Protein AF-A0A0F3PER5-F1 (afdb_monomer_lite)

Foldseek 3Di:
DLPDWDDDPVLVVVLVVLQVVLLVVQFDDKDKDWDWDWDWDDDPVDIWIKTKIKIKIQGQWDDPVRVVVVVVCLVPLVNQVVDVVCVVSVVNVSSVSLVVQVKDWDWDTDGNGMIMIMIIGTIDTD

InterPro domains:
  IPR003594 Histidine kinase/HSP90-like ATPase domain [PF02518] (7-124)
  IPR003594 Histidine kinase/HSP90-like ATPase domain [SM00387] (7-125)
  IPR005467 Histidine kinase domain [PS50109] (1-125)
  IPR036890 Histidine kinase/HSP90-like ATPase superfamily [G3DSA:3.30.565.10] (2-125)
  IPR036890 Histidine kinase/HSP90-like ATPase superfamily [SSF55874] (4-123)

Radius of gyration: 15.11 Å; chains: 1; bounding box: 32×36×45 Å

Secondary structure (DSSP, 8-state):
----EES-HHHHHHHHHHHHHHHHHH-SS--EEEEEEEEEEE-SS-EEEEEEEEEEE-SS---HHHHHHHHHHHH-GGGGTT-HHHHHH-HHHHHHHHHHTT-EEEEEEETTTEEEEEEEEEEEE-

Structure (mmCIF, N/CA/C/O backbone):
data_AF-A0A0F3PER5-F1
#
_entry.id   AF-A0A0F3PER5-F1
#
loop_
_atom_site.group_PDB
_atom_site.id
_atom_site.type_symbol
_atom_site.label_atom_id
_atom_site.label_alt_id
_atom_site.label_comp_id
_atom_site.label_asym_id
_atom_site.label_entity_id
_atom_site.label_seq_id
_atom_site.pdbx_PDB_ins_code
_atom_site.Cartn_x
_atom_site.Cartn_y
_atom_site.Cartn_z
_atom_site.occupancy
_atom_site.B_iso_or_equiv
_atom_site.auth_seq_id
_atom_site.auth_comp_id
_atom_site.auth_asym_id
_atom_site.auth_atom_id
_atom_site.pdbx_PDB_model_num
ATOM 1 N N . MET A 1 1 ? -13.785 -17.102 16.074 1.00 49.72 1 MET A N 1
ATOM 2 C CA . MET A 1 1 ? -13.119 -16.379 14.976 1.00 49.72 1 MET A CA 1
ATOM 3 C C . MET A 1 1 ? -14.005 -15.184 14.677 1.00 49.72 1 MET A C 1
ATOM 5 O O . MET A 1 1 ? -15.207 -15.381 14.541 1.00 49.72 1 MET A O 1
ATOM 9 N N . LYS A 1 2 ? -13.485 -13.957 14.780 1.00 57.38 2 LYS A N 1
ATOM 10 C CA . LYS A 1 2 ? -14.245 -12.764 14.389 1.00 57.38 2 LYS A CA 1
ATOM 11 C C . LYS A 1 2 ? -13.928 -12.526 12.918 1.00 57.38 2 LYS A C 1
ATOM 13 O O . LYS A 1 2 ? -12.957 -11.849 12.609 1.00 57.38 2 LYS A O 1
ATOM 18 N N . ASP A 1 3 ? -14.711 -13.145 12.041 1.00 70.19 3 ASP A N 1
ATOM 19 C CA . ASP A 1 3 ? -14.487 -13.098 10.586 1.00 70.19 3 ASP A CA 1
ATOM 20 C C . ASP A 1 3 ? -15.227 -11.921 9.931 1.00 70.19 3 ASP A C 1
ATOM 22 O O . ASP A 1 3 ? -15.264 -11.790 8.711 1.00 70.19 3 ASP A O 1
ATOM 26 N N . ILE A 1 4 ? -15.843 -11.066 10.754 1.00 79.19 4 ILE A N 1
ATOM 27 C CA . ILE A 1 4 ? -16.660 -9.935 10.327 1.00 79.19 4 ILE A CA 1
ATOM 28 C C . ILE A 1 4 ? -16.059 -8.655 10.894 1.00 79.19 4 ILE A C 1
ATOM 30 O O . ILE A 1 4 ? -15.865 -8.498 12.104 1.00 79.19 4 ILE A O 1
ATOM 34 N N . VAL A 1 5 ? -15.792 -7.732 9.982 1.00 83.31 5 VAL A N 1
ATOM 35 C CA . VAL A 1 5 ? -15.259 -6.406 10.258 1.00 83.31 5 VAL A CA 1
ATOM 36 C C . VAL A 1 5 ? -16.363 -5.388 9.979 1.00 83.31 5 VAL A C 1
ATOM 38 O O . VAL A 1 5 ? -17.042 -5.480 8.959 1.00 83.31 5 VAL A O 1
ATOM 41 N N . ILE A 1 6 ? -16.554 -4.423 10.875 1.00 82.19 6 ILE A N 1
ATOM 42 C CA . ILE A 1 6 ? -17.488 -3.310 10.688 1.00 82.19 6 ILE A CA 1
ATOM 43 C C . ILE A 1 6 ? -16.708 -2.140 10.081 1.00 82.19 6 ILE A C 1
ATOM 45 O O . ILE A 1 6 ? -15.750 -1.639 10.677 1.00 82.19 6 ILE A O 1
ATOM 49 N N . GLY A 1 7 ? -17.127 -1.702 8.895 1.00 83.12 7 GLY A N 1
ATOM 50 C CA . GLY A 1 7 ? -16.529 -0.595 8.152 1.00 83.12 7 GLY A CA 1
ATOM 51 C C . GLY A 1 7 ? -17.346 -0.250 6.905 1.00 83.12 7 GLY A C 1
ATOM 52 O O . GLY A 1 7 ? -18.373 -0.871 6.637 1.00 83.12 7 GLY A O 1
ATOM 53 N N . ASN A 1 8 ? -16.894 0.741 6.132 1.00 89.25 8 ASN A N 1
ATOM 54 C CA . ASN A 1 8 ? -17.519 1.087 4.854 1.00 89.25 8 ASN A CA 1
ATOM 55 C C . ASN A 1 8 ? -17.061 0.096 3.767 1.00 89.25 8 ASN A C 1
ATOM 57 O O . ASN A 1 8 ? -15.958 0.221 3.230 1.00 89.25 8 ASN A O 1
ATOM 61 N N . SER A 1 9 ? -17.900 -0.898 3.467 1.00 91.06 9 SER A N 1
ATOM 62 C CA . SER A 1 9 ? -17.601 -1.966 2.503 1.00 91.06 9 SER A CA 1
ATOM 63 C C . SER A 1 9 ? -17.281 -1.445 1.105 1.00 91.06 9 SER A C 1
ATOM 65 O O . SER A 1 9 ? -16.364 -1.960 0.467 1.00 91.06 9 SER A O 1
ATOM 67 N N . ASP A 1 10 ? -17.985 -0.408 0.651 1.00 93.81 10 ASP A N 1
ATOM 68 C CA . ASP A 1 10 ? -17.841 0.129 -0.703 1.00 93.81 10 ASP A CA 1
ATOM 69 C C . ASP A 1 10 ? -16.468 0.784 -0.878 1.00 93.81 10 ASP A C 1
ATOM 71 O O . ASP A 1 10 ? -15.790 0.570 -1.884 1.00 93.81 10 ASP A O 1
ATOM 75 N N . HIS A 1 11 ? -15.998 1.510 0.142 1.00 94.50 11 HIS A N 1
ATOM 76 C CA . HIS A 1 11 ? -14.646 2.070 0.149 1.00 94.50 11 HIS A CA 1
ATOM 77 C C . HIS A 1 11 ? -13.576 0.971 0.164 1.00 94.50 11 HIS A C 1
ATOM 79 O O . HIS A 1 11 ? -12.623 1.041 -0.612 1.00 94.50 11 HIS A O 1
ATOM 85 N N . LEU A 1 12 ? -13.730 -0.061 1.002 1.00 93.81 12 LEU A N 1
ATOM 86 C CA . LEU A 1 12 ? -12.777 -1.179 1.073 1.00 93.81 12 LEU A CA 1
ATOM 87 C C . LEU A 1 12 ? -12.690 -1.936 -0.260 1.00 93.81 12 LEU A C 1
ATOM 89 O O . LEU A 1 12 ? -11.594 -2.242 -0.736 1.00 93.81 12 LEU A O 1
ATOM 93 N N . GLN A 1 13 ? -13.838 -2.195 -0.889 1.00 94.31 13 GLN A N 1
ATOM 94 C CA . GLN A 1 13 ? -13.912 -2.840 -2.195 1.00 94.31 13 GLN A CA 1
ATOM 95 C C . GLN A 1 13 ? -13.271 -1.974 -3.284 1.00 94.31 13 GLN A C 1
ATOM 97 O O . GLN A 1 13 ? -12.516 -2.493 -4.112 1.00 94.31 13 GLN A O 1
ATOM 102 N N . ALA A 1 14 ? -13.538 -0.667 -3.281 1.00 95.00 14 ALA A N 1
ATOM 103 C CA . ALA A 1 14 ? -12.948 0.267 -4.232 1.00 95.00 14 ALA A CA 1
ATOM 104 C C . ALA A 1 14 ? -11.419 0.329 -4.091 1.00 95.00 14 ALA A C 1
ATOM 106 O O . ALA A 1 14 ? -10.722 0.252 -5.102 1.00 95.00 14 ALA A O 1
ATOM 107 N N . ILE A 1 15 ? -10.897 0.385 -2.860 1.00 94.88 15 ILE A N 1
ATOM 108 C CA . ILE A 1 15 ? -9.453 0.353 -2.578 1.00 94.88 15 ILE A CA 1
ATOM 109 C C . ILE A 1 15 ? -8.816 -0.896 -3.195 1.00 94.88 15 ILE A C 1
ATOM 111 O O . ILE A 1 15 ? -7.911 -0.777 -4.022 1.00 94.88 15 ILE A O 1
ATOM 115 N N . LEU A 1 16 ? -9.315 -2.090 -2.859 1.00 93.81 16 LEU A N 1
ATOM 116 C CA . LEU A 1 16 ? -8.769 -3.345 -3.388 1.00 93.81 16 LEU A CA 1
ATOM 117 C C . LEU A 1 16 ? -8.858 -3.411 -4.916 1.00 93.81 16 LEU A C 1
ATOM 119 O O . LEU A 1 16 ? -7.880 -3.757 -5.575 1.00 93.81 16 LEU A O 1
ATOM 123 N N . SER A 1 17 ? -10.002 -3.037 -5.489 1.00 93.62 17 SER A N 1
ATOM 124 C CA . SER A 1 17 ? -10.225 -3.105 -6.939 1.00 93.62 17 SER A CA 1
ATOM 125 C C . SER A 1 17 ? -9.276 -2.189 -7.713 1.00 93.62 17 SER A C 1
ATOM 127 O O . SER A 1 17 ? -8.747 -2.583 -8.752 1.00 93.62 17 SER A O 1
ATOM 129 N N . GLN A 1 18 ? -9.021 -0.979 -7.206 1.00 93.50 18 GLN A N 1
ATOM 130 C CA . GLN A 1 18 ? -8.092 -0.042 -7.839 1.00 93.50 18 GLN A CA 1
ATOM 131 C C . GLN A 1 18 ? -6.644 -0.521 -7.756 1.00 93.50 18 GLN A C 1
ATOM 133 O O . GLN A 1 18 ? -5.931 -0.454 -8.757 1.00 93.50 18 GLN A O 1
ATOM 138 N N . LEU A 1 19 ? -6.223 -1.043 -6.599 1.00 92.88 19 LEU A N 1
ATOM 139 C CA . LEU A 1 19 ? -4.863 -1.548 -6.406 1.00 92.88 19 LEU A CA 1
ATOM 140 C C . LEU A 1 19 ? -4.591 -2.804 -7.239 1.00 92.88 19 LEU A C 1
ATOM 142 O O . LEU A 1 19 ? -3.554 -2.901 -7.882 1.00 92.88 19 LEU A O 1
ATOM 146 N N . ILE A 1 20 ? -5.534 -3.742 -7.307 1.00 91.38 20 ILE A N 1
ATOM 147 C CA . ILE A 1 20 ? -5.401 -4.922 -8.174 1.00 91.38 20 ILE A CA 1
ATOM 148 C C . ILE A 1 20 ? -5.405 -4.497 -9.646 1.00 91.38 20 ILE A C 1
ATOM 150 O O . ILE A 1 20 ? -4.583 -4.953 -10.441 1.00 91.38 20 ILE A O 1
ATOM 154 N N . GLY A 1 21 ? -6.310 -3.587 -10.012 1.00 90.50 21 GLY A N 1
ATOM 155 C CA . GLY A 1 21 ? -6.400 -3.070 -11.370 1.00 90.50 21 GLY A CA 1
ATOM 156 C C . GLY A 1 21 ? -5.122 -2.358 -11.817 1.00 90.50 21 GLY A C 1
ATOM 157 O O . GLY A 1 21 ? -4.741 -2.497 -12.977 1.00 90.50 21 GLY A O 1
ATOM 158 N N . SER A 1 22 ? -4.453 -1.612 -10.933 1.00 89.12 22 SER A N 1
ATOM 159 C CA . SER A 1 22 ? -3.203 -0.924 -11.269 1.00 89.12 22 SER A CA 1
ATOM 160 C C . SER A 1 22 ? -2.088 -1.923 -11.576 1.00 89.12 22 SER A C 1
ATOM 162 O O . SER A 1 22 ? -1.437 -1.795 -12.611 1.00 89.12 22 SER A O 1
ATOM 164 N N . VAL A 1 23 ? -1.948 -2.976 -10.767 1.00 90.00 23 VAL A N 1
ATOM 165 C CA . VAL A 1 23 ? -0.971 -4.047 -11.003 1.00 90.00 23 VAL A CA 1
ATOM 166 C C . VAL A 1 23 ? -1.192 -4.707 -12.365 1.00 90.00 23 VAL A C 1
ATOM 168 O O . VAL A 1 23 ? -0.233 -4.894 -13.109 1.00 90.00 23 VAL A O 1
ATOM 171 N N . ILE A 1 24 ? -2.444 -5.001 -12.731 1.00 88.62 24 ILE A N 1
ATOM 172 C CA . ILE A 1 24 ? -2.785 -5.603 -14.032 1.00 88.62 24 ILE A CA 1
ATOM 173 C C . ILE A 1 24 ? -2.485 -4.647 -15.197 1.00 88.62 24 ILE A C 1
ATOM 175 O O . ILE A 1 24 ? -2.035 -5.085 -16.251 1.00 88.62 24 ILE A O 1
ATOM 179 N N . ARG A 1 25 ? -2.736 -3.340 -15.038 1.00 88.50 25 ARG A N 1
ATOM 180 C CA . ARG A 1 25 ? -2.523 -2.352 -16.111 1.00 88.50 25 ARG A CA 1
ATOM 181 C C . ARG A 1 25 ? -1.049 -2.085 -16.395 1.00 88.50 25 ARG A C 1
ATOM 183 O O . ARG A 1 25 ? -0.693 -1.892 -17.553 1.00 88.50 25 ARG A O 1
ATOM 190 N N . PHE A 1 26 ? -0.215 -2.029 -15.360 1.00 86.12 26 PHE A N 1
ATOM 191 C CA . PHE A 1 26 ? 1.192 -1.649 -15.511 1.00 86.12 26 PHE A CA 1
ATOM 192 C C . PHE A 1 26 ? 2.130 -2.834 -15.741 1.00 86.12 26 PHE A C 1
ATOM 194 O O . PHE A 1 26 ? 3.275 -2.621 -16.134 1.00 86.12 26 PHE A O 1
ATOM 201 N N . ASN A 1 27 ? 1.657 -4.070 -15.551 1.00 87.25 27 ASN A N 1
ATOM 202 C CA . ASN A 1 27 ? 2.485 -5.262 -15.677 1.00 87.25 27 ASN A CA 1
ATOM 203 C C . ASN A 1 27 ? 1.911 -6.262 -16.685 1.00 87.25 27 ASN A C 1
ATOM 205 O O . ASN A 1 27 ? 0.763 -6.679 -16.585 1.00 87.25 27 ASN A O 1
ATOM 209 N N . HIS A 1 28 ? 2.745 -6.718 -17.624 1.00 80.25 28 HIS A N 1
ATOM 210 C CA . HIS A 1 28 ? 2.358 -7.730 -18.617 1.00 80.25 28 HIS A CA 1
ATOM 211 C C . HIS A 1 28 ? 2.538 -9.176 -18.129 1.00 80.25 28 HIS A C 1
ATOM 213 O O . HIS A 1 28 ? 1.795 -10.070 -18.526 1.00 80.25 28 HIS A O 1
ATOM 219 N N . SER A 1 29 ? 3.548 -9.439 -17.299 1.00 84.81 29 SER A N 1
ATOM 220 C CA . SER A 1 29 ? 3.826 -10.760 -16.723 1.00 84.81 29 SER A CA 1
ATOM 221 C C . SER A 1 29 ? 4.570 -10.570 -15.409 1.00 84.81 29 SER A C 1
ATOM 223 O O . SER A 1 29 ? 5.748 -10.228 -15.403 1.00 84.81 29 SER A O 1
ATOM 225 N N . CYS A 1 30 ? 3.867 -10.740 -14.295 1.00 90.81 30 CYS A N 1
ATOM 226 C CA . CYS A 1 30 ? 4.436 -10.634 -12.957 1.00 90.81 30 CYS A CA 1
ATOM 227 C C . CYS A 1 30 ? 3.709 -11.582 -12.003 1.00 90.81 30 CYS A C 1
ATOM 229 O O . CYS A 1 30 ? 2.598 -12.039 -12.286 1.00 90.81 30 CYS A O 1
ATOM 231 N N . GLN A 1 31 ? 4.336 -11.871 -10.867 1.00 93.31 31 GLN A N 1
ATOM 232 C CA . GLN A 1 31 ? 3.646 -12.475 -9.741 1.00 93.31 31 GLN A CA 1
ATOM 233 C C . GLN A 1 31 ? 2.998 -11.367 -8.917 1.00 93.31 31 GLN A C 1
ATOM 235 O O . GLN A 1 31 ? 3.634 -10.349 -8.651 1.00 93.31 31 GLN A O 1
ATOM 240 N N . VAL A 1 32 ? 1.757 -11.593 -8.488 1.00 93.69 32 VAL A N 1
ATOM 241 C CA . VAL A 1 32 ? 1.031 -10.698 -7.585 1.00 93.69 32 VAL A CA 1
ATOM 242 C C . VAL A 1 32 ? 0.654 -11.472 -6.333 1.00 93.69 32 VAL A C 1
ATOM 244 O O . VAL A 1 32 ? 0.085 -12.561 -6.416 1.00 93.69 32 VAL A O 1
ATOM 247 N N . ILE A 1 33 ? 0.972 -10.913 -5.172 1.00 95.69 33 ILE A N 1
ATOM 248 C CA . ILE A 1 33 ? 0.618 -11.447 -3.861 1.00 95.69 33 ILE A CA 1
ATOM 249 C C . ILE A 1 33 ? -0.247 -10.406 -3.165 1.00 95.69 33 ILE A C 1
ATOM 251 O O . ILE A 1 33 ? 0.181 -9.272 -2.949 1.00 95.69 33 ILE A O 1
ATOM 255 N N . ILE A 1 34 ? -1.464 -10.805 -2.811 1.00 95.31 34 ILE A N 1
ATOM 256 C CA . ILE A 1 34 ? -2.392 -9.984 -2.039 1.00 95.31 34 ILE A CA 1
ATOM 257 C C . ILE A 1 34 ? -2.514 -10.626 -0.668 1.00 95.31 34 ILE A C 1
ATOM 259 O O . ILE A 1 34 ? -2.948 -11.773 -0.550 1.00 95.31 34 ILE A O 1
ATOM 263 N N . THR A 1 35 ? -2.148 -9.877 0.36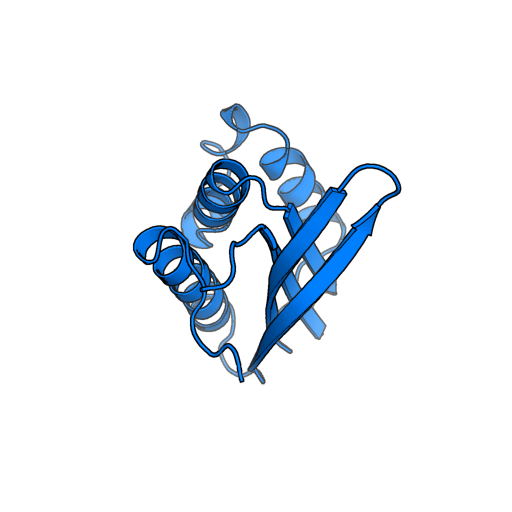2 1.00 96.25 35 THR A N 1
ATOM 264 C CA . THR A 1 35 ? -2.244 -10.325 1.745 1.00 96.25 35 THR A CA 1
ATOM 265 C C . THR A 1 35 ? -3.197 -9.427 2.511 1.00 96.25 35 THR A C 1
ATOM 267 O O . THR A 1 35 ? -3.121 -8.201 2.424 1.00 96.25 35 THR A O 1
ATOM 270 N N . VAL A 1 36 ? -4.093 -10.053 3.273 1.00 94.25 36 VAL A N 1
ATOM 271 C CA . VAL A 1 36 ? -4.999 -9.367 4.192 1.00 94.25 36 VAL A CA 1
ATOM 272 C C . VAL A 1 36 ? -4.635 -9.783 5.608 1.00 94.25 36 VAL A C 1
ATOM 274 O O . VAL A 1 36 ? -4.645 -10.971 5.931 1.00 94.25 36 VAL A O 1
ATOM 277 N N . HIS A 1 37 ? -4.309 -8.809 6.448 1.00 93.56 37 HIS A N 1
ATOM 278 C CA . HIS A 1 37 ? -4.028 -9.033 7.860 1.00 93.56 37 HIS A CA 1
ATOM 279 C C . HIS A 1 37 ? -5.001 -8.245 8.724 1.00 93.56 37 HIS A C 1
ATOM 281 O O . HIS A 1 37 ? -5.372 -7.124 8.393 1.00 93.56 37 HIS A O 1
ATOM 287 N N . LEU A 1 38 ? -5.380 -8.828 9.856 1.00 92.19 38 LEU A N 1
ATOM 288 C CA . LEU A 1 38 ? -6.119 -8.146 10.906 1.00 92.19 38 LEU A CA 1
ATOM 289 C C . LEU A 1 38 ? -5.301 -8.243 12.190 1.00 92.19 38 LEU A C 1
ATOM 291 O O . LEU A 1 38 ? -5.050 -9.344 12.681 1.00 92.19 38 LEU A O 1
ATOM 295 N N . PHE A 1 39 ? -4.874 -7.104 12.720 1.00 91.25 39 PHE A N 1
ATOM 296 C CA . PHE A 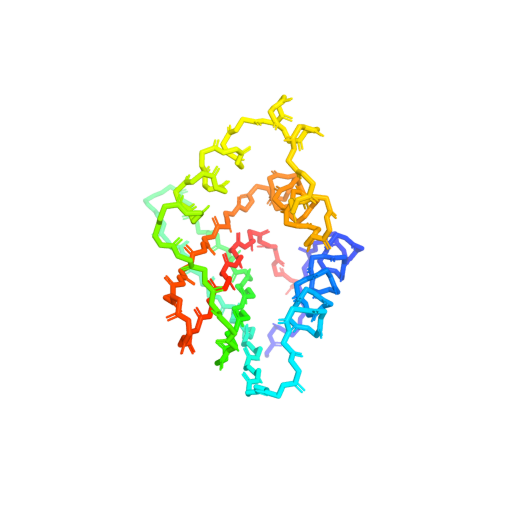1 39 ? -4.095 -7.044 13.956 1.00 91.25 39 PHE A CA 1
ATOM 297 C C . PHE A 1 39 ? -4.540 -5.880 14.834 1.00 91.25 39 PHE A C 1
ATOM 299 O O . PHE A 1 39 ? -5.064 -4.881 14.352 1.00 91.25 39 PHE A O 1
ATOM 306 N N . THR A 1 40 ? -4.337 -6.006 16.143 1.00 89.69 40 THR A N 1
ATOM 307 C CA . THR A 1 40 ? -4.643 -4.939 17.101 1.00 89.69 40 THR A CA 1
ATOM 308 C C . THR A 1 40 ? -3.374 -4.166 17.426 1.00 89.69 40 THR A C 1
ATOM 310 O O . THR A 1 40 ? -2.411 -4.740 17.938 1.00 89.69 40 THR A O 1
ATOM 313 N N . VAL A 1 41 ? -3.387 -2.858 17.191 1.00 85.75 41 VAL A N 1
ATOM 314 C CA . VAL A 1 41 ? -2.344 -1.941 17.653 1.00 85.75 41 VAL A CA 1
ATOM 315 C C . VAL A 1 41 ? -2.779 -1.380 19.000 1.00 85.75 41 VAL A C 1
ATOM 317 O O . VAL A 1 41 ? -3.862 -0.808 19.130 1.00 85.75 41 VAL A O 1
ATOM 320 N N . LYS A 1 42 ? -1.949 -1.576 20.026 1.00 82.31 42 LYS A N 1
ATOM 321 C CA . LYS A 1 42 ? -2.191 -1.051 21.372 1.00 82.31 42 LYS A CA 1
ATOM 322 C C . LYS A 1 42 ? -1.280 0.139 21.623 1.00 82.31 42 LYS A C 1
ATOM 324 O O . LYS A 1 42 ? -0.067 -0.030 21.676 1.00 82.31 42 LYS A O 1
ATOM 329 N N . ASN A 1 43 ? -1.877 1.298 21.862 1.00 74.06 43 ASN A N 1
ATOM 330 C CA . ASN A 1 43 ? -1.191 2.468 22.399 1.00 74.06 43 ASN A CA 1
ATOM 331 C C . ASN A 1 43 ? -1.637 2.703 23.849 1.00 74.06 43 ASN A C 1
ATOM 333 O O . ASN A 1 43 ? -2.639 2.148 24.298 1.00 74.06 43 ASN A O 1
ATOM 337 N N . TYR A 1 44 ? -0.921 3.561 24.583 1.00 66.06 44 TYR A N 1
ATOM 338 C CA . TYR A 1 44 ? -1.208 3.862 25.997 1.00 66.06 44 TYR A CA 1
ATOM 339 C C . TYR A 1 44 ? -2.645 4.353 26.267 1.00 66.06 44 TYR A C 1
ATOM 341 O O . TYR A 1 44 ? -3.110 4.276 27.399 1.00 66.06 44 TYR A O 1
ATOM 349 N N . ILE A 1 45 ? -3.339 4.855 25.239 1.00 65.62 45 ILE A N 1
ATOM 350 C CA . ILE A 1 45 ? -4.648 5.519 25.344 1.00 65.62 45 ILE A CA 1
ATOM 351 C C . ILE A 1 45 ? -5.773 4.693 24.690 1.00 65.62 45 ILE A C 1
ATOM 353 O O . ILE A 1 45 ? -6.923 4.780 25.117 1.00 65.62 45 ILE A O 1
ATOM 357 N N . LYS A 1 46 ? -5.477 3.885 23.661 1.00 69.56 46 LYS A N 1
ATOM 358 C CA . LYS A 1 46 ? -6.492 3.169 22.870 1.00 69.56 46 LYS A CA 1
ATOM 359 C C . LYS A 1 46 ? -5.925 1.900 22.230 1.00 69.56 46 LYS A C 1
ATOM 361 O O . LYS A 1 46 ? -4.730 1.808 21.958 1.00 69.56 46 LYS A O 1
ATOM 366 N N . SER A 1 47 ? -6.802 0.926 21.994 1.00 76.25 47 SER A N 1
ATOM 367 C CA . SER A 1 47 ? -6.536 -0.226 21.128 1.00 76.25 47 SER A CA 1
ATOM 368 C C . SER A 1 47 ? -7.353 -0.087 19.850 1.00 76.25 47 SER A C 1
ATOM 370 O O . SER A 1 47 ? -8.579 -0.016 19.927 1.00 76.25 47 SER A O 1
ATOM 372 N N . ASP A 1 48 ? -6.683 -0.069 18.704 1.00 84.75 48 ASP A N 1
ATOM 373 C CA . ASP A 1 48 ? -7.321 -0.017 17.390 1.00 84.75 48 ASP A CA 1
ATOM 374 C C . ASP A 1 48 ? -7.073 -1.329 16.648 1.00 84.75 48 ASP A C 1
ATOM 376 O O . ASP A 1 48 ? -5.963 -1.864 16.655 1.00 84.75 48 ASP A O 1
ATOM 380 N N . ASN A 1 49 ? -8.117 -1.875 16.024 1.00 91.12 49 ASN A N 1
ATOM 381 C CA . ASN A 1 49 ? -7.959 -3.002 15.112 1.00 91.12 49 ASN A CA 1
ATOM 382 C C . ASN A 1 49 ? -7.665 -2.446 13.725 1.00 91.12 49 ASN A C 1
ATOM 384 O O . ASN A 1 49 ? -8.377 -1.566 13.250 1.00 91.12 49 ASN A O 1
ATOM 388 N N . ILE A 1 50 ? -6.621 -2.958 13.092 1.00 93.50 50 ILE A N 1
ATOM 389 C CA . ILE A 1 50 ? -6.146 -2.523 11.788 1.00 93.50 50 ILE A CA 1
ATOM 390 C C . ILE A 1 50 ? -6.362 -3.661 10.803 1.00 93.50 50 ILE A C 1
ATOM 392 O O . ILE A 1 50 ? -5.814 -4.754 10.972 1.00 93.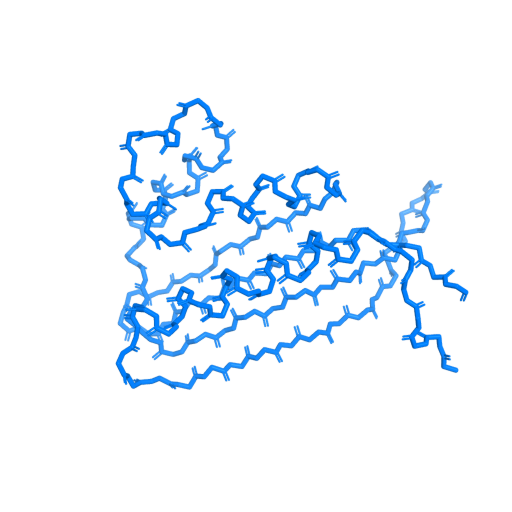50 50 ILE A O 1
ATOM 396 N N . LEU A 1 51 ? -7.157 -3.387 9.774 1.00 94.25 51 LEU A N 1
ATOM 397 C CA . LEU A 1 51 ? -7.247 -4.203 8.577 1.00 94.25 51 LEU A CA 1
ATOM 398 C C . LEU A 1 51 ? -6.177 -3.715 7.601 1.00 94.25 51 LEU A C 1
ATOM 400 O O . LEU A 1 51 ? -6.247 -2.592 7.104 1.00 94.25 51 LEU A O 1
ATOM 404 N N . GLN A 1 52 ? -5.177 -4.549 7.349 1.00 96.19 52 GLN A N 1
ATOM 405 C CA . GLN A 1 52 ? -4.115 -4.257 6.403 1.00 96.19 52 GLN A CA 1
ATOM 406 C C . GLN A 1 52 ? -4.363 -4.983 5.088 1.00 96.19 52 GLN A C 1
ATOM 408 O O . GLN A 1 52 ? -4.467 -6.210 5.060 1.00 96.19 52 GLN A O 1
ATOM 413 N N . PHE A 1 53 ? -4.368 -4.225 3.997 1.00 96.94 53 PHE A N 1
ATOM 414 C CA . PHE A 1 53 ? -4.213 -4.754 2.649 1.00 96.94 53 PHE A CA 1
ATOM 415 C C . PHE A 1 53 ? -2.780 -4.529 2.194 1.00 96.94 53 PHE A C 1
ATOM 417 O O . PHE A 1 53 ? -2.296 -3.400 2.198 1.00 96.94 53 PHE A O 1
ATOM 424 N N . ARG A 1 54 ? -2.102 -5.598 1.785 1.00 97.44 54 ARG A N 1
ATOM 425 C CA . ARG A 1 54 ? -0.760 -5.535 1.210 1.00 97.44 54 ARG A CA 1
ATOM 426 C C . ARG A 1 54 ? -0.779 -6.169 -0.171 1.00 97.44 54 ARG A C 1
ATOM 428 O O . ARG A 1 54 ? -1.010 -7.368 -0.290 1.00 97.44 54 ARG A O 1
ATOM 435 N N . ILE A 1 55 ? -0.549 -5.362 -1.201 1.00 96.38 55 ILE A N 1
ATOM 436 C CA . ILE A 1 55 ? -0.488 -5.798 -2.596 1.00 96.38 55 ILE A CA 1
ATOM 437 C C . ILE A 1 55 ? 0.970 -5.687 -3.025 1.00 96.38 55 ILE A C 1
ATOM 439 O O . ILE A 1 55 ? 1.521 -4.590 -3.046 1.00 96.38 55 ILE A O 1
ATOM 443 N N . HIS A 1 56 ? 1.594 -6.819 -3.326 1.00 96.75 56 HIS A N 1
ATOM 444 C CA . HIS A 1 56 ? 2.975 -6.899 -3.782 1.00 96.75 56 HIS A CA 1
ATOM 445 C C . HIS A 1 56 ? 3.025 -7.492 -5.187 1.00 96.75 56 HIS A C 1
ATOM 447 O O . HIS A 1 56 ? 2.490 -8.579 -5.402 1.00 96.75 56 HIS A O 1
ATOM 453 N N . ASP A 1 57 ? 3.688 -6.816 -6.119 1.00 96.06 57 ASP A N 1
ATOM 454 C CA . ASP A 1 57 ? 3.952 -7.323 -7.463 1.00 96.06 57 ASP A CA 1
ATOM 455 C C . ASP A 1 57 ? 5.444 -7.337 -7.798 1.00 96.06 57 ASP A C 1
ATOM 457 O O . ASP A 1 57 ? 6.202 -6.486 -7.336 1.00 96.06 57 ASP A O 1
ATOM 461 N N . THR A 1 58 ? 5.857 -8.292 -8.634 1.00 96.38 58 THR A N 1
ATOM 462 C CA . THR A 1 58 ? 7.230 -8.406 -9.168 1.00 96.38 58 THR A CA 1
ATOM 463 C C . THR A 1 58 ? 7.361 -7.758 -10.552 1.00 96.38 58 THR A C 1
ATOM 465 O O . THR A 1 58 ? 7.965 -8.325 -11.466 1.00 96.38 58 THR A O 1
ATOM 468 N N . GLY A 1 59 ? 6.642 -6.659 -10.760 1.00 93.25 59 GLY A N 1
ATOM 469 C CA . GLY A 1 59 ? 6.471 -6.010 -12.047 1.00 93.25 59 GLY A CA 1
ATOM 470 C C . GLY A 1 59 ? 7.557 -5.001 -12.409 1.00 93.25 59 GLY A C 1
ATOM 471 O O . GLY A 1 59 ? 8.693 -5.064 -11.942 1.00 93.25 59 GLY A O 1
ATOM 472 N N . SER A 1 60 ? 7.194 -4.018 -13.237 1.00 92.19 60 SER A N 1
ATOM 473 C CA . SER A 1 60 ? 8.115 -2.987 -13.740 1.00 92.19 60 SER A CA 1
ATOM 474 C C . SER A 1 60 ? 8.682 -2.076 -12.650 1.00 92.19 60 SER A C 1
ATOM 476 O O . SER A 1 60 ? 9.640 -1.342 -12.891 1.00 92.19 60 SER A O 1
ATOM 478 N N . GLY A 1 61 ? 8.064 -2.053 -11.469 1.00 93.00 61 GLY A N 1
ATOM 479 C CA . GLY A 1 61 ? 8.439 -1.156 -10.385 1.00 93.00 61 GLY A CA 1
ATOM 480 C C . GLY A 1 61 ? 8.371 0.332 -10.752 1.00 93.00 61 GLY A C 1
ATOM 481 O O . GLY A 1 61 ? 7.864 0.746 -11.801 1.00 93.00 61 GLY A O 1
ATOM 482 N N . ILE A 1 62 ? 8.903 1.162 -9.859 1.00 93.31 62 ILE A N 1
ATOM 483 C CA . ILE A 1 62 ? 8.911 2.621 -9.937 1.00 93.31 62 ILE A CA 1
ATOM 484 C C . ILE A 1 62 ? 10.324 3.102 -9.588 1.00 93.31 62 ILE A C 1
ATOM 486 O O . ILE A 1 62 ? 10.916 2.686 -8.592 1.00 93.31 62 ILE A O 1
ATOM 490 N N . SER A 1 63 ? 10.892 3.996 -10.403 1.00 95.62 63 SER A N 1
ATOM 491 C CA . SER A 1 63 ? 12.189 4.605 -10.084 1.00 95.62 63 SER A CA 1
ATOM 492 C C . SER A 1 63 ? 12.105 5.453 -8.815 1.00 95.62 63 SER A C 1
ATOM 494 O O . SER A 1 63 ? 11.073 6.056 -8.530 1.00 95.62 63 SER A O 1
ATOM 496 N N . LYS A 1 64 ? 13.212 5.556 -8.073 1.00 96.00 64 LYS A N 1
ATOM 497 C CA . LYS A 1 64 ? 13.276 6.330 -6.822 1.00 96.00 64 LYS A CA 1
ATOM 498 C C . LYS A 1 64 ? 12.797 7.778 -6.987 1.00 96.00 64 LYS A C 1
ATOM 500 O O . LYS A 1 64 ? 12.047 8.271 -6.152 1.00 96.00 64 LYS A O 1
ATOM 505 N N . GLU A 1 65 ? 13.197 8.434 -8.074 1.00 94.25 65 GLU A N 1
ATOM 506 C CA . GLU A 1 65 ? 12.766 9.795 -8.416 1.00 94.25 65 GLU A CA 1
ATOM 507 C C . GLU A 1 65 ? 11.245 9.872 -8.619 1.00 94.25 65 GLU A C 1
ATOM 509 O O . GLU A 1 65 ? 10.560 10.684 -7.999 1.00 94.25 65 GLU A O 1
ATOM 514 N N . LYS A 1 66 ? 10.698 8.966 -9.437 1.00 91.56 66 LYS A N 1
ATOM 515 C CA . LYS A 1 66 ? 9.267 8.907 -9.738 1.00 91.56 66 LYS A CA 1
ATOM 516 C C . LYS A 1 66 ? 8.443 8.572 -8.493 1.00 91.56 66 LYS A C 1
ATOM 518 O O . LYS A 1 66 ? 7.403 9.185 -8.275 1.00 91.56 66 LYS A O 1
ATOM 523 N N . LEU A 1 67 ? 8.928 7.659 -7.652 1.00 93.50 67 LEU A N 1
ATOM 524 C CA . LEU A 1 67 ? 8.304 7.310 -6.378 1.00 93.50 67 LEU A CA 1
ATOM 525 C C . LEU A 1 67 ? 8.298 8.502 -5.412 1.00 93.50 67 LEU A C 1
ATOM 527 O O . LEU A 1 67 ? 7.277 8.755 -4.778 1.00 93.50 67 LEU A O 1
ATOM 531 N N . GLY A 1 68 ? 9.396 9.259 -5.329 1.00 92.44 68 GLY A N 1
ATOM 532 C CA . GLY A 1 68 ? 9.466 10.488 -4.534 1.00 92.44 68 GLY A CA 1
ATOM 533 C C . GLY A 1 68 ? 8.421 11.517 -4.969 1.00 92.44 68 GLY A C 1
ATOM 534 O O . GLY A 1 68 ? 7.683 12.034 -4.133 1.00 92.44 68 GLY A O 1
ATOM 535 N N . ASN A 1 69 ? 8.284 11.730 -6.280 1.00 89.62 69 ASN A N 1
ATOM 536 C CA . ASN A 1 69 ? 7.272 12.629 -6.839 1.00 89.62 69 ASN A CA 1
ATOM 537 C C . ASN A 1 69 ? 5.839 12.159 -6.544 1.00 89.62 69 ASN A C 1
ATOM 539 O O . ASN A 1 69 ? 4.995 12.973 -6.178 1.00 89.62 69 ASN A O 1
ATOM 543 N N . ILE A 1 70 ? 5.562 10.854 -6.659 1.00 89.50 70 ILE A N 1
ATOM 544 C CA . ILE A 1 70 ? 4.254 10.279 -6.302 1.00 89.50 70 ILE A CA 1
ATOM 545 C C . ILE A 1 70 ? 3.952 10.523 -4.820 1.00 89.50 70 ILE A C 1
ATOM 547 O O . ILE A 1 70 ? 2.876 11.020 -4.498 1.00 89.50 70 ILE A O 1
ATOM 551 N N . LYS A 1 71 ? 4.898 10.225 -3.919 1.00 90.00 71 LYS A N 1
ATOM 552 C CA . LYS A 1 71 ? 4.720 10.424 -2.471 1.00 90.00 71 LYS A CA 1
ATOM 553 C C . LYS A 1 71 ? 4.467 11.892 -2.122 1.00 90.00 71 LYS A C 1
ATOM 555 O O . LYS A 1 71 ? 3.557 12.173 -1.350 1.00 90.00 71 LYS A O 1
ATOM 560 N N . ALA A 1 72 ? 5.211 12.818 -2.726 1.00 87.81 72 ALA A N 1
ATOM 561 C CA . ALA A 1 72 ? 5.014 14.251 -2.515 1.00 87.81 72 ALA A CA 1
ATOM 562 C C . ALA A 1 72 ? 3.616 14.714 -2.962 1.00 87.81 72 ALA A C 1
ATOM 564 O O . ALA A 1 72 ? 2.943 15.429 -2.228 1.00 87.81 72 ALA A O 1
ATOM 565 N N . LYS A 1 73 ? 3.142 14.256 -4.127 1.00 85.81 73 LYS A N 1
ATOM 566 C CA . LYS A 1 73 ? 1.803 14.599 -4.632 1.00 85.81 73 LYS A CA 1
ATOM 567 C C . LYS A 1 73 ? 0.664 13.934 -3.859 1.00 85.81 73 LYS A C 1
ATOM 569 O O . LYS A 1 73 ? -0.432 14.467 -3.826 1.00 85.81 73 LYS A O 1
ATOM 574 N N . LEU A 1 74 ? 0.890 12.775 -3.244 1.00 85.00 74 LEU A N 1
ATOM 575 C CA . LEU A 1 74 ? -0.109 12.135 -2.380 1.00 85.00 74 LEU A CA 1
ATOM 576 C C . LEU A 1 74 ? -0.291 12.863 -1.042 1.00 85.00 74 LEU A C 1
ATOM 578 O O . LEU A 1 74 ? -1.352 12.737 -0.432 1.00 85.00 74 LEU A O 1
ATOM 582 N N . ALA A 1 75 ? 0.720 13.615 -0.601 1.00 82.25 75 ALA A N 1
ATOM 583 C CA . ALA A 1 75 ? 0.639 14.448 0.595 1.00 82.25 75 ALA A CA 1
ATOM 584 C C . ALA A 1 75 ? -0.150 15.752 0.368 1.00 82.25 75 ALA A C 1
ATOM 586 O O . ALA A 1 75 ? -0.614 16.346 1.338 1.00 82.25 75 ALA A O 1
ATOM 587 N N . ASP A 1 76 ? -0.326 16.180 -0.887 1.00 79.38 76 ASP A N 1
ATOM 588 C CA . ASP A 1 76 ? -1.029 17.413 -1.248 1.00 79.38 76 ASP A CA 1
ATOM 589 C C . ASP A 1 76 ? -2.135 17.144 -2.283 1.00 79.38 76 ASP A C 1
ATOM 591 O O . ASP A 1 76 ? -1.895 16.977 -3.483 1.00 79.38 76 ASP A O 1
ATOM 595 N N . PHE A 1 77 ? -3.378 17.119 -1.800 1.00 66.56 77 PHE A N 1
ATOM 596 C CA . PHE A 1 77 ? -4.563 16.815 -2.601 1.00 66.56 77 PHE A CA 1
ATOM 597 C C . PHE A 1 77 ? -4.819 17.807 -3.746 1.00 66.56 77 PHE A C 1
ATOM 599 O O . PHE A 1 77 ? -5.473 17.428 -4.723 1.00 66.56 77 PHE A O 1
ATOM 606 N N . GLU A 1 78 ? -4.305 19.039 -3.681 1.00 67.38 78 GLU A N 1
ATOM 607 C CA . GLU A 1 78 ? -4.490 20.030 -4.749 1.00 67.38 78 GLU A CA 1
ATOM 608 C C . GLU A 1 78 ? -3.597 19.735 -5.970 1.00 67.38 78 GLU A C 1
ATOM 610 O O . GLU A 1 78 ? -3.976 20.034 -7.104 1.00 67.38 78 GLU A O 1
ATOM 615 N N . LEU A 1 79 ? -2.467 19.042 -5.778 1.00 63.06 79 LEU A N 1
ATOM 616 C CA . LEU A 1 79 ? -1.453 18.775 -6.815 1.00 63.06 79 LEU A CA 1
ATOM 617 C C . LEU A 1 79 ? -1.719 17.522 -7.671 1.00 63.06 79 LEU A C 1
ATOM 619 O O . LEU A 1 79 ? -0.951 17.203 -8.591 1.00 63.06 79 LEU A O 1
ATOM 623 N N . VAL A 1 80 ? -2.795 16.789 -7.374 1.00 63.06 80 VAL A N 1
ATOM 624 C CA . VAL A 1 80 ? -3.139 15.503 -8.003 1.00 63.06 80 VAL A CA 1
ATOM 625 C C . VAL A 1 80 ? -3.597 15.665 -9.456 1.00 63.06 80 VAL A C 1
ATOM 627 O O . VAL A 1 80 ? -3.290 14.810 -10.291 1.00 63.06 80 VAL A O 1
ATOM 630 N N . ARG A 1 81 ? -4.317 16.753 -9.775 1.00 62.44 81 ARG A N 1
ATOM 631 C CA . ARG A 1 81 ? -4.907 16.975 -11.113 1.00 62.44 81 ARG A CA 1
ATOM 632 C C . ARG A 1 81 ? -3.854 17.058 -12.220 1.00 62.44 81 ARG A C 1
ATOM 634 O O . ARG A 1 81 ? -4.117 16.616 -13.333 1.00 62.44 81 ARG A O 1
ATOM 641 N N . ASP A 1 82 ? -2.648 17.505 -11.882 1.00 64.75 82 ASP A N 1
ATOM 642 C CA . ASP A 1 82 ? -1.552 17.716 -12.832 1.00 64.75 82 ASP A CA 1
ATOM 643 C C . ASP A 1 82 ? -0.598 16.513 -12.931 1.00 64.75 82 ASP A C 1
ATOM 645 O O . ASP A 1 82 ? 0.572 16.648 -13.303 1.00 64.75 82 ASP A O 1
ATOM 649 N N . TYR A 1 83 ? -1.035 15.313 -12.534 1.00 72.50 83 TYR A N 1
ATOM 650 C CA . TYR A 1 83 ? -0.214 14.107 -12.648 1.00 72.50 83 TYR A CA 1
ATOM 651 C C . TYR A 1 83 ? -0.969 12.961 -13.327 1.00 72.50 83 TYR A C 1
ATOM 653 O O . TYR A 1 83 ? -1.598 12.147 -12.646 1.00 72.50 83 TYR A O 1
ATOM 661 N N . PRO A 1 84 ? -0.866 12.846 -14.667 1.00 71.94 84 PRO A N 1
ATOM 662 C CA . PRO A 1 84 ? -1.580 11.839 -15.453 1.00 71.94 84 PRO A CA 1
ATOM 663 C C . PRO A 1 84 ? -1.419 10.418 -14.911 1.00 71.94 84 PRO A C 1
ATOM 665 O O . PRO A 1 84 ? -2.397 9.695 -14.772 1.00 71.94 84 PRO A O 1
ATOM 668 N N . LEU A 1 85 ? -0.212 10.049 -14.473 1.00 71.88 85 LEU A N 1
ATOM 669 C CA . LEU A 1 85 ? 0.040 8.724 -13.910 1.00 71.88 85 LEU A CA 1
ATOM 670 C C . LEU A 1 85 ? -0.769 8.443 -12.631 1.00 71.88 85 LEU A C 1
ATOM 672 O O . LEU A 1 85 ? -1.176 7.307 -12.389 1.00 71.88 85 LEU A O 1
ATOM 676 N N . MET A 1 86 ? -1.003 9.443 -11.778 1.00 70.69 86 MET A N 1
ATOM 677 C CA . MET A 1 86 ? -1.830 9.246 -10.581 1.00 70.69 86 MET A CA 1
ATOM 678 C C . MET A 1 86 ? -3.286 9.000 -10.960 1.00 70.69 86 MET A C 1
ATOM 680 O O . MET A 1 86 ? -3.924 8.144 -10.349 1.00 70.69 86 MET A O 1
ATOM 684 N N . LEU A 1 87 ? -3.781 9.686 -11.994 1.00 72.00 87 LEU A N 1
ATOM 685 C CA . LEU A 1 87 ? -5.114 9.458 -12.549 1.00 72.00 87 LEU A CA 1
ATOM 686 C C . LEU A 1 87 ? -5.223 8.060 -13.180 1.00 72.00 87 LEU A C 1
ATOM 688 O O . LEU A 1 87 ? -6.155 7.328 -12.864 1.00 72.00 87 LEU A O 1
ATOM 692 N N . GLU A 1 88 ? -4.240 7.648 -13.985 1.00 74.94 88 GLU A N 1
ATOM 693 C CA . GLU A 1 88 ? -4.197 6.332 -14.648 1.00 74.94 88 GLU A CA 1
ATOM 694 C C . GLU A 1 88 ? -4.051 5.158 -13.664 1.00 74.94 88 GLU A C 1
ATOM 696 O O . GLU A 1 88 ? -4.606 4.068 -13.856 1.00 74.94 88 GLU A O 1
ATOM 701 N N . SER A 1 89 ? -3.296 5.361 -12.584 1.00 76.69 89 SER A N 1
ATOM 702 C CA . SER A 1 89 ? -3.075 4.332 -11.565 1.00 76.69 89 SER A CA 1
ATOM 703 C C . SER A 1 89 ? -4.216 4.215 -10.559 1.00 76.69 89 SER A C 1
ATOM 705 O O . SER A 1 89 ? -4.342 3.174 -9.923 1.00 76.69 89 SER A O 1
ATOM 707 N N . GLY A 1 90 ? -5.049 5.248 -10.410 1.00 84.31 90 GLY A N 1
ATOM 708 C CA . GLY A 1 90 ? -6.084 5.300 -9.375 1.00 84.31 90 GLY A CA 1
ATOM 709 C C . GLY A 1 90 ? -5.530 5.495 -7.958 1.00 84.31 90 GLY A C 1
ATOM 710 O O . GLY A 1 90 ? -6.307 5.541 -7.006 1.00 84.31 90 GLY A O 1
ATOM 711 N N . LEU A 1 91 ? -4.208 5.661 -7.795 1.00 89.19 91 LEU A N 1
ATOM 712 C CA . LEU A 1 91 ? -3.558 5.803 -6.484 1.00 89.19 91 LEU A CA 1
ATOM 713 C C . LEU A 1 91 ? -4.058 7.021 -5.710 1.00 89.19 91 LEU A C 1
ATOM 715 O O . LEU A 1 91 ? -4.155 6.972 -4.487 1.00 89.19 91 LEU A O 1
ATOM 719 N N . TRP A 1 92 ? -4.412 8.100 -6.411 1.00 88.62 92 TRP A N 1
ATOM 720 C CA . TRP A 1 92 ? -4.991 9.272 -5.762 1.00 88.62 92 TRP A CA 1
ATOM 721 C C . TRP A 1 92 ? -6.340 8.953 -5.110 1.00 88.62 92 TRP A C 1
ATOM 723 O O . TRP A 1 92 ? -6.608 9.403 -3.999 1.00 88.62 92 TRP A O 1
ATOM 733 N N . PHE A 1 93 ? -7.174 8.160 -5.790 1.00 90.06 93 PHE A N 1
ATOM 734 C CA . PHE A 1 93 ? -8.501 7.803 -5.314 1.00 90.06 93 PHE A CA 1
ATOM 735 C C . PHE A 1 93 ? -8.389 6.826 -4.147 1.00 90.06 93 PHE A C 1
ATOM 737 O O . PHE A 1 93 ? -9.068 6.996 -3.140 1.00 90.06 93 PHE A O 1
ATOM 744 N N . VAL A 1 94 ? -7.455 5.873 -4.224 1.00 94.31 94 VAL A N 1
ATOM 745 C CA . VAL A 1 94 ? -7.122 5.000 -3.091 1.00 94.31 94 VAL A CA 1
ATOM 746 C C . VAL A 1 94 ? -6.682 5.827 -1.883 1.00 94.31 94 VAL A C 1
ATOM 748 O O . VAL A 1 94 ? -7.239 5.656 -0.805 1.00 94.31 94 VAL A O 1
ATOM 751 N N . ASN A 1 95 ? -5.749 6.766 -2.055 1.00 92.31 95 ASN A N 1
ATOM 752 C CA . ASN A 1 95 ? -5.291 7.635 -0.969 1.00 92.31 95 ASN A CA 1
ATOM 753 C C . ASN A 1 95 ? -6.422 8.488 -0.386 1.00 92.31 95 ASN A C 1
ATOM 755 O O . ASN A 1 95 ? -6.517 8.642 0.828 1.00 92.31 95 ASN A O 1
ATOM 759 N N . TYR A 1 96 ? -7.301 9.020 -1.238 1.00 91.50 96 TYR A N 1
ATOM 760 C CA . TYR A 1 96 ? -8.492 9.742 -0.805 1.00 91.50 96 TYR A CA 1
ATOM 761 C C . TYR A 1 96 ? -9.375 8.866 0.095 1.00 91.50 96 TYR A C 1
ATOM 763 O O . TYR A 1 96 ? -9.679 9.263 1.218 1.00 91.50 96 TYR A O 1
ATOM 771 N N . LEU A 1 97 ? -9.725 7.657 -0.354 1.00 94.38 97 LEU A N 1
ATOM 772 C CA . LEU A 1 97 ? -10.563 6.728 0.408 1.00 94.38 97 LEU A CA 1
ATOM 773 C C . LEU A 1 97 ? -9.904 6.284 1.718 1.00 94.38 97 LEU A C 1
ATOM 775 O O . LEU A 1 97 ? -10.569 6.252 2.750 1.00 94.38 97 LEU A O 1
ATOM 779 N N . ILE A 1 98 ? -8.604 5.984 1.698 1.00 94.75 98 ILE A N 1
ATOM 780 C CA . ILE A 1 98 ? -7.839 5.618 2.896 1.00 94.75 98 ILE A CA 1
ATOM 781 C C . ILE A 1 98 ? -7.880 6.745 3.932 1.00 94.75 98 ILE A C 1
ATOM 783 O O . ILE A 1 98 ? -8.193 6.485 5.091 1.00 94.75 98 ILE A O 1
ATOM 787 N N . ASN A 1 99 ? -7.673 7.997 3.514 1.00 92.31 99 ASN A N 1
ATOM 788 C CA . ASN A 1 99 ? -7.771 9.151 4.409 1.00 92.31 99 ASN A CA 1
ATOM 789 C C . ASN A 1 99 ? -9.193 9.339 4.971 1.00 92.31 99 ASN A C 1
ATOM 791 O O . ASN A 1 99 ? -9.342 9.644 6.153 1.00 92.31 99 ASN A O 1
ATOM 795 N N . GLN A 1 100 ? -10.244 9.107 4.171 1.00 92.06 100 GLN A N 1
ATOM 796 C CA . GLN A 1 100 ? -11.635 9.126 4.660 1.00 92.06 100 GLN A CA 1
ATOM 797 C C . GLN A 1 100 ? -11.916 8.038 5.707 1.00 92.06 100 GLN A C 1
ATOM 799 O O . GLN A 1 100 ? -12.815 8.196 6.528 1.00 92.06 100 GLN A O 1
ATOM 804 N N . LEU A 1 101 ? -11.158 6.940 5.686 1.00 92.81 101 LEU A N 1
ATOM 805 C CA . LEU A 1 101 ? -11.237 5.856 6.666 1.00 92.81 101 LEU A CA 1
ATOM 806 C C . LEU A 1 101 ? -10.242 6.023 7.825 1.00 92.81 101 LEU A C 1
ATOM 808 O O . LEU A 1 101 ? -10.037 5.078 8.583 1.00 92.81 101 LEU A O 1
ATOM 812 N N . ASN A 1 102 ? -9.607 7.196 7.956 1.00 92.19 102 ASN A N 1
ATOM 813 C CA . ASN A 1 102 ? -8.552 7.469 8.939 1.00 92.19 102 ASN A CA 1
ATOM 814 C C . ASN A 1 102 ? -7.388 6.463 8.879 1.00 92.19 102 ASN A C 1
ATOM 816 O O . ASN A 1 102 ? -6.745 6.190 9.891 1.00 92.19 102 ASN A O 1
ATOM 820 N N . GLY A 1 103 ? -7.157 5.880 7.706 1.00 93.50 103 GLY A N 1
ATOM 821 C CA . GLY A 1 103 ? -6.080 4.939 7.467 1.00 93.50 103 GLY A CA 1
ATOM 822 C C . GLY A 1 103 ? -4.822 5.601 6.931 1.00 93.50 103 GLY A C 1
ATOM 823 O O . GLY A 1 103 ? -4.765 6.804 6.684 1.00 93.50 103 GLY A O 1
ATOM 824 N N . GLU A 1 104 ? -3.824 4.762 6.694 1.00 94.44 104 GLU A N 1
ATOM 825 C CA . GLU A 1 104 ? -2.529 5.150 6.151 1.00 94.44 104 GLU A CA 1
ATOM 826 C C . GLU A 1 104 ? -2.190 4.282 4.941 1.00 94.44 104 GLU A C 1
ATOM 828 O O . GLU A 1 104 ? -2.529 3.096 4.889 1.00 94.44 104 GLU A O 1
ATOM 833 N N . MET A 1 105 ? -1.515 4.875 3.957 1.00 94.62 105 MET A N 1
ATOM 834 C CA . MET A 1 105 ? -1.028 4.172 2.777 1.00 94.62 105 MET A CA 1
ATOM 835 C C . MET A 1 105 ? 0.474 4.389 2.622 1.00 94.62 105 MET A C 1
ATOM 837 O O . MET A 1 105 ? 0.958 5.519 2.632 1.00 94.62 105 MET A O 1
ATOM 841 N N . GLU A 1 106 ? 1.196 3.301 2.394 1.00 96.12 106 GLU A N 1
ATOM 842 C C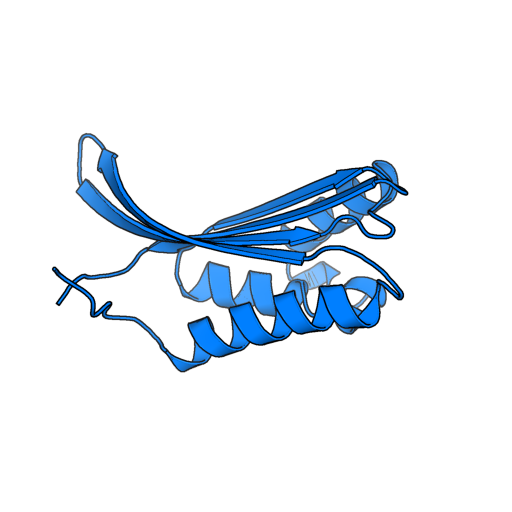A . GLU A 1 106 ? 2.616 3.300 2.086 1.00 96.12 106 GLU A CA 1
ATOM 843 C C . GLU A 1 106 ? 2.875 2.632 0.735 1.00 96.12 106 GLU A C 1
ATOM 845 O O . GLU A 1 106 ? 2.202 1.675 0.349 1.00 96.12 106 GLU A O 1
ATOM 850 N N . ILE A 1 107 ? 3.866 3.158 0.013 1.00 95.88 107 ILE A N 1
ATOM 851 C CA . ILE A 1 107 ? 4.326 2.614 -1.262 1.00 95.88 107 ILE A CA 1
ATOM 852 C C . ILE A 1 107 ? 5.836 2.396 -1.184 1.00 95.88 107 ILE A C 1
ATOM 854 O O . ILE A 1 107 ? 6.608 3.340 -0.973 1.00 95.88 107 ILE A O 1
ATOM 858 N N . GLU A 1 108 ? 6.255 1.163 -1.419 1.00 97.44 108 GLU A N 1
ATOM 859 C CA . GLU A 1 108 ? 7.645 0.757 -1.593 1.00 97.44 108 GLU A CA 1
ATOM 860 C C . GLU A 1 108 ? 7.817 0.221 -3.006 1.00 97.44 108 GLU A C 1
ATOM 862 O O . GLU A 1 108 ? 6.966 -0.508 -3.506 1.00 97.44 108 GLU A O 1
ATOM 867 N N . SER A 1 109 ? 8.901 0.576 -3.685 1.00 96.94 109 SER A N 1
ATOM 868 C CA . SER A 1 109 ? 9.126 0.080 -5.037 1.00 96.94 109 SER A CA 1
ATOM 869 C C . SER A 1 109 ? 10.581 0.211 -5.444 1.00 96.94 109 SER A C 1
ATOM 871 O O . SER A 1 109 ? 11.266 1.159 -5.050 1.00 96.94 109 SER A O 1
ATOM 873 N N . GLU A 1 110 ? 11.024 -0.724 -6.274 1.00 97.44 110 GLU A N 1
ATOM 874 C CA . GLU A 1 110 ? 12.294 -0.655 -6.976 1.00 97.44 110 GLU A CA 1
ATOM 875 C C . GLU A 1 110 ? 12.063 -0.931 -8.463 1.00 97.44 110 GLU A C 1
ATOM 877 O O . GLU A 1 110 ? 11.426 -1.921 -8.833 1.00 97.44 110 GLU A O 1
ATOM 882 N N . LYS A 1 111 ? 12.575 -0.031 -9.313 1.00 96.06 111 LYS A N 1
ATOM 883 C CA . LYS A 1 111 ? 12.456 -0.129 -10.771 1.00 96.06 111 LYS A CA 1
ATOM 884 C C . LYS A 1 111 ? 12.965 -1.486 -11.267 1.00 96.06 111 LYS A C 1
ATOM 886 O O . LYS A 1 111 ? 14.026 -1.938 -10.848 1.00 96.06 111 LYS A O 1
ATOM 891 N N . ASP A 1 112 ? 12.201 -2.082 -12.173 1.00 94.44 112 ASP A N 1
ATOM 892 C CA . ASP A 1 112 ? 12.444 -3.374 -12.814 1.00 94.44 112 ASP A CA 1
ATOM 893 C C . ASP A 1 112 ? 12.535 -4.551 -11.818 1.00 94.44 112 ASP A C 1
ATOM 895 O O . ASP A 1 112 ? 13.104 -5.594 -12.140 1.00 94.44 112 ASP A O 1
ATOM 899 N N . LYS A 1 113 ? 11.988 -4.392 -10.599 1.00 95.50 113 LYS A N 1
ATOM 900 C CA . LYS A 1 113 ? 11.950 -5.447 -9.577 1.00 95.50 113 LYS A CA 1
ATOM 901 C C . LYS A 1 113 ? 10.583 -5.644 -8.938 1.00 95.50 113 LYS A C 1
ATOM 903 O O . LYS A 1 113 ? 10.066 -6.757 -8.979 1.00 95.50 113 LYS A O 1
ATOM 908 N N . PHE A 1 114 ? 10.048 -4.624 -8.261 1.00 96.50 114 PHE A N 1
ATOM 909 C CA . PHE A 1 114 ? 8.812 -4.786 -7.492 1.00 96.50 114 PHE A CA 1
ATOM 910 C C . PHE A 1 114 ? 8.091 -3.477 -7.176 1.00 96.50 114 PHE A C 1
ATOM 912 O O . PHE A 1 114 ? 8.695 -2.401 -7.133 1.00 96.50 114 PHE A O 1
ATOM 919 N N . THR A 1 115 ? 6.809 -3.597 -6.839 1.00 96.50 115 THR A N 1
ATOM 920 C CA . THR A 1 115 ? 6.045 -2.583 -6.101 1.00 96.50 115 THR A CA 1
ATOM 921 C C . THR A 1 115 ? 5.279 -3.261 -4.970 1.00 96.50 115 THR A C 1
ATOM 923 O O . THR A 1 115 ? 4.719 -4.338 -5.137 1.00 96.50 115 THR A O 1
ATOM 926 N N . THR A 1 116 ? 5.263 -2.635 -3.799 1.00 97.69 116 THR A N 1
ATOM 927 C CA . THR A 1 116 ? 4.425 -3.012 -2.664 1.00 97.69 116 THR A CA 1
ATOM 928 C C . THR A 1 116 ? 3.603 -1.802 -2.262 1.00 97.69 116 THR A C 1
ATOM 930 O O . THR A 1 116 ? 4.159 -0.740 -1.981 1.00 97.69 116 THR A O 1
ATOM 933 N N . ILE A 1 117 ? 2.288 -1.971 -2.203 1.00 97.00 117 ILE A N 1
ATOM 934 C CA . ILE A 1 117 ? 1.371 -0.980 -1.647 1.00 97.00 117 ILE A CA 1
ATOM 935 C C . ILE A 1 117 ? 0.744 -1.580 -0.396 1.00 97.00 117 ILE A C 1
ATOM 937 O O . ILE A 1 117 ? 0.136 -2.653 -0.452 1.00 97.00 117 ILE A O 1
ATOM 941 N N . THR A 1 118 ? 0.903 -0.882 0.723 1.00 97.88 118 THR A N 1
ATOM 942 C CA . THR A 1 118 ? 0.373 -1.281 2.025 1.00 97.88 118 THR A CA 1
ATOM 943 C C . THR A 1 118 ? -0.644 -0.244 2.475 1.00 97.88 118 THR A C 1
ATOM 945 O O . THR A 1 118 ? -0.316 0.930 2.607 1.00 97.88 118 THR A O 1
ATOM 948 N N . CYS A 1 119 ? -1.873 -0.674 2.725 1.00 97.31 119 CYS A N 1
ATOM 949 C CA . CYS A 1 119 ? -2.953 0.151 3.249 1.00 97.31 119 CYS A CA 1
ATOM 950 C C . CYS A 1 119 ? -3.346 -0.365 4.629 1.00 97.31 119 CYS A C 1
ATOM 952 O O . CYS A 1 119 ? -3.777 -1.509 4.741 1.00 97.31 119 CYS A O 1
ATOM 954 N N . ASN A 1 120 ? -3.229 0.471 5.656 1.00 96.31 120 ASN A N 1
ATOM 955 C CA . ASN A 1 120 ? -3.621 0.170 7.029 1.00 96.31 120 ASN A CA 1
ATOM 956 C C . ASN A 1 120 ? -4.901 0.935 7.357 1.00 96.31 120 ASN A C 1
ATOM 958 O O . ASN A 1 120 ? -4.903 2.162 7.336 1.00 96.31 120 ASN A O 1
ATOM 962 N N . ILE A 1 121 ? -5.985 0.222 7.651 1.00 94.94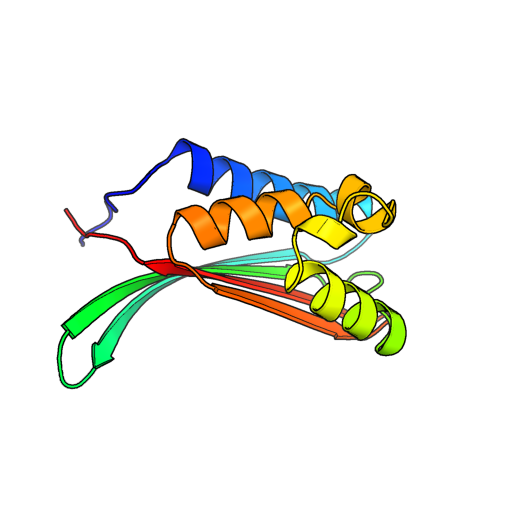 121 ILE A N 1
ATOM 963 C CA . ILE A 1 121 ? -7.312 0.816 7.822 1.00 94.94 121 ILE A CA 1
ATOM 964 C C . ILE A 1 121 ? -7.833 0.485 9.222 1.00 94.94 121 ILE A C 1
ATOM 966 O O . ILE A 1 121 ? -8.033 -0.696 9.523 1.00 94.94 121 ILE A O 1
ATOM 970 N N . PRO A 1 122 ? -8.069 1.487 10.085 1.00 93.12 122 PRO A N 1
ATOM 971 C CA . PRO A 1 122 ? -8.753 1.282 11.350 1.00 93.12 122 PRO A CA 1
ATOM 972 C C . PRO A 1 122 ? -10.162 0.742 11.134 1.00 93.12 122 PRO A C 1
ATOM 974 O O . PRO A 1 122 ? -10.941 1.263 10.337 1.00 93.12 122 PRO A O 1
ATOM 977 N N . VAL A 1 123 ? -10.503 -0.305 11.873 1.00 90.75 123 VAL A N 1
ATOM 978 C CA . VAL A 1 123 ? -11.788 -0.987 11.768 1.00 90.75 123 VAL A CA 1
ATOM 979 C C . VAL A 1 123 ? -12.326 -1.380 13.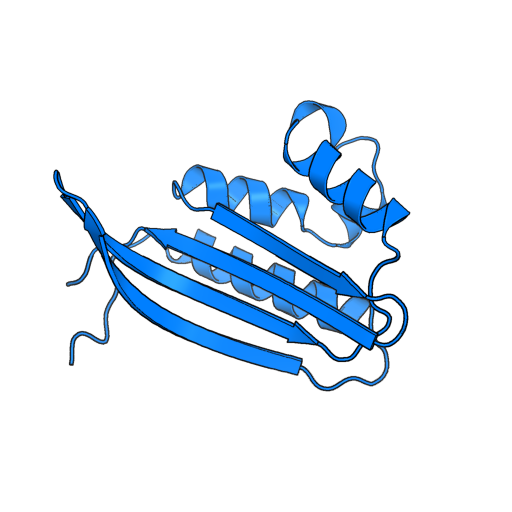136 1.00 90.75 123 VAL A C 1
ATOM 981 O O . VAL A 1 123 ? -11.592 -1.515 14.120 1.00 90.75 123 VAL A O 1
ATOM 984 N N . GLN A 1 124 ? -13.634 -1.601 13.200 1.00 86.25 124 GLN A N 1
ATOM 985 C CA . GLN A 1 124 ? -14.277 -2.190 14.366 1.00 86.25 124 GLN A CA 1
ATOM 986 C C . GLN A 1 124 ? -14.530 -3.676 14.116 1.00 86.25 124 GLN A C 1
ATOM 988 O O . GLN A 1 124 ? -14.729 -4.109 12.984 1.00 86.25 124 GLN A O 1
ATOM 993 N N . LEU A 1 125 ? -14.510 -4.469 15.182 1.00 83.25 125 LEU A N 1
ATOM 994 C CA . LEU A 1 125 ? -14.833 -5.889 15.107 1.00 83.25 125 LEU A CA 1
ATOM 995 C C . LEU A 1 125 ? -16.246 -6.106 15.625 1.00 83.25 125 LEU A C 1
ATOM 997 O O . LEU A 1 125 ? -16.580 -5.563 16.679 1.00 83.25 125 LEU A O 1
ATOM 1001 N N . PHE A 1 126 ? -17.021 -6.922 14.911 1.00 70.06 126 PHE A N 1
ATOM 1002 C CA . PHE A 1 126 ? -18.329 -7.383 15.374 1.00 70.06 126 PHE A CA 1
ATOM 1003 C C . PHE A 1 126 ? -18.168 -8.306 16.590 1.00 70.06 126 PHE A C 1
ATOM 1005 O O . PHE A 1 126 ? -17.250 -9.161 16.584 1.00 70.06 126 PHE A O 1
#

Organism: NCBI:txid1359175

pLDDT: mean 87.69, std 10.27, range [49.72, 97.88]

Sequence (126 aa):
MKDIVIGNSDHLQAILSQLIGSVIRFNHSCQVIITVHLFTVKNYIKSDNILQFRIHDTGSGISKEKLGNIKAKLADFELVRDYPLMLESGLWFVNYLINQLNGEMEIESEKDKFTTITCNIPVQLF